Protein AF-A0AAW5JWN5-F1 (afdb_monomer)

pLDDT: mean 82.65, std 19.58, range [37.25, 98.19]

Foldseek 3Di:
DQVCAPPAQEAEAEQAFLDLVRSCVPVVDPVRSVVVVVSLVCLLVVLVGHNAYAYEHACVPPDPVRLVSSQVSSVVSNHDNNRYDHDPQPPDDPVPDDDDD

Radius of gyration: 13.9 Å; Cα contacts (8 Å, |Δi|>4): 138; chains: 1; bounding box: 36×24×38 Å

Secondary structure (DSSP, 8-state):
-GGGTTT-SEEEEE---SSHHHHHHHH--TTTHHHHHHHHHHHHHHHTT-SEEEEEE--TT--HHHHHHHHHHHHHTT--TT-EEESGGG-S-GGGPPPP-

Solvent-accessible surface area (backbone atoms only — not comparable to full-atom values): 5764 Å² total; per-residue (Å²): 92,74,84,40,44,93,74,40,67,68,46,81,42,88,45,58,35,70,45,56,66,46,25,33,75,71,65,64,48,95,60,40,60,60,45,46,54,49,50,52,52,49,47,36,48,33,38,76,36,25,85,37,31,31,30,30,29,68,52,80,94,55,52,73,66,56,54,48,47,33,35,54,51,27,46,76,36,52,22,44,99,70,9,57,40,63,44,90,86,68,74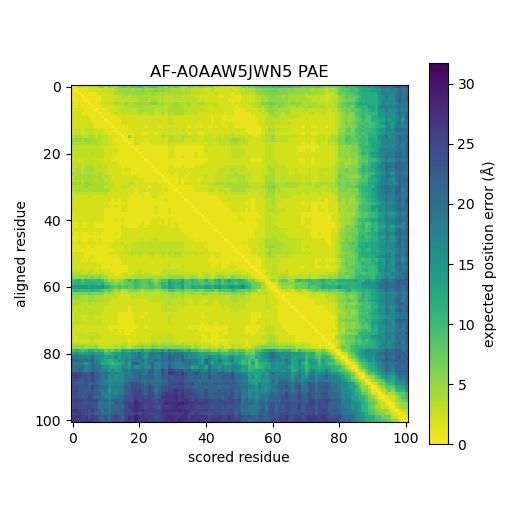,56,61,76,95,67,59,70,87,78,133

Nearest PDB structures (foldseek):
  7mjz-assembly1_A  TM=5.685E-01  e=2.694E+00  Bacteroides uniformis
  4jc0-assembly2_B  TM=5.122E-01  e=2.080E+00  Thermotoga maritima
  5ucv-assembly1_B  TM=4.594E-01  e=3.067E+00  Neisseria gonorrhoeae NCCP11945
  3la6-assembly1_H  TM=5.876E-01  e=6.669E+00  Escherichia coli K-12

Mean predicted aligned error: 7.65 Å

Structure (mmCIF, N/CA/C/O backbone):
data_AF-A0AAW5JWN5-F1
#
_entry.id   AF-A0AAW5JWN5-F1
#
loop_
_atom_site.group_PDB
_atom_site.id
_atom_site.type_symbol
_atom_site.label_atom_id
_atom_site.label_alt_id
_atom_site.label_comp_id
_atom_site.label_asym_id
_atom_site.label_entity_id
_atom_site.label_seq_id
_atom_site.pdbx_PDB_ins_code
_atom_site.Cartn_x
_atom_site.Cartn_y
_atom_site.Cartn_z
_atom_site.occupancy
_atom_site.B_iso_or_equiv
_atom_site.auth_seq_id
_atom_site.auth_comp_id
_atom_site.auth_asym_id
_atom_site.auth_atom_id
_atom_site.pdbx_PDB_model_num
ATOM 1 N N . THR A 1 1 ? -13.513 -5.091 1.160 1.00 93.69 1 THR A N 1
ATOM 2 C CA . THR A 1 1 ? -12.926 -4.927 2.507 1.00 93.69 1 THR A CA 1
ATOM 3 C C . THR A 1 1 ? -13.901 -4.551 3.636 1.00 93.69 1 THR A C 1
ATOM 5 O O . THR A 1 1 ? -13.393 -4.461 4.749 1.00 93.69 1 THR A O 1
ATOM 8 N N . PRO A 1 2 ? -15.242 -4.397 3.473 1.00 94.62 2 PRO A N 1
ATOM 9 C CA . PRO A 1 2 ? -16.130 -4.116 4.617 1.00 94.62 2 PRO A CA 1
ATOM 10 C C . PRO A 1 2 ? -16.017 -5.111 5.778 1.00 94.62 2 PRO A C 1
ATOM 12 O O . PRO A 1 2 ? -16.081 -4.708 6.937 1.00 94.62 2 PRO A O 1
ATOM 15 N N . ASP A 1 3 ? -15.780 -6.388 5.468 1.00 96.62 3 ASP A N 1
ATOM 16 C CA . ASP A 1 3 ? -15.701 -7.467 6.460 1.00 96.62 3 ASP A CA 1
ATOM 17 C C . ASP A 1 3 ? -14.558 -7.303 7.474 1.00 96.62 3 ASP A C 1
ATOM 19 O O . ASP A 1 3 ? -14.581 -7.951 8.517 1.00 96.62 3 ASP A O 1
ATOM 23 N N . LEU A 1 4 ? -13.573 -6.433 7.202 1.00 96.06 4 LEU A N 1
ATOM 24 C CA . LEU A 1 4 ? -12.459 -6.145 8.116 1.00 96.06 4 LEU A CA 1
ATOM 25 C C . LEU A 1 4 ? -12.875 -5.265 9.306 1.00 96.06 4 LEU A C 1
ATOM 27 O O . LEU A 1 4 ? -12.204 -5.267 10.341 1.00 96.06 4 LEU A O 1
ATOM 31 N N . LYS A 1 5 ? -13.972 -4.509 9.171 1.00 95.88 5 LYS A N 1
ATOM 32 C CA . LYS A 1 5 ? -14.420 -3.536 10.171 1.00 95.88 5 LYS A CA 1
ATOM 33 C C . LYS A 1 5 ? -14.713 -4.221 11.507 1.00 95.88 5 LYS A C 1
ATOM 35 O O . LYS A 1 5 ? -15.536 -5.130 11.576 1.00 95.88 5 LYS A O 1
ATOM 40 N N . GLY A 1 6 ? -14.060 -3.754 12.571 1.00 95.62 6 GLY A N 1
ATOM 41 C CA . GLY A 1 6 ? -14.232 -4.292 13.926 1.00 95.62 6 GLY A CA 1
ATOM 42 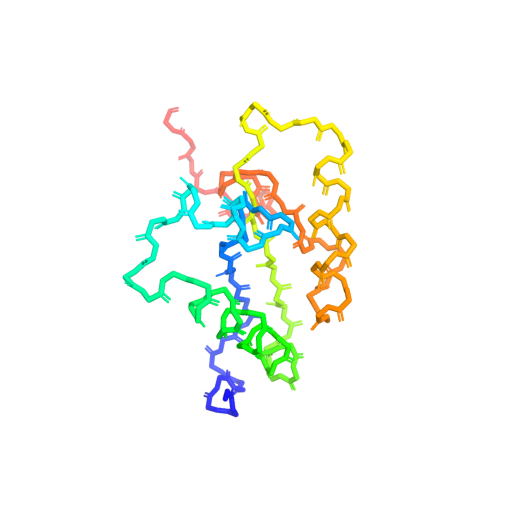C C . GLY A 1 6 ? -13.636 -5.688 14.140 1.00 95.62 6 GLY A C 1
ATOM 43 O O . GLY A 1 6 ? -13.910 -6.302 15.165 1.00 95.62 6 GLY A O 1
ATOM 44 N N . ARG A 1 7 ? -12.853 -6.199 13.177 1.00 97.25 7 ARG A N 1
ATOM 45 C CA . ARG A 1 7 ? -12.126 -7.475 13.291 1.00 97.25 7 ARG A CA 1
ATOM 46 C C . ARG A 1 7 ? -10.616 -7.297 13.290 1.00 97.25 7 ARG A C 1
ATOM 48 O O . ARG A 1 7 ? -9.919 -8.098 13.899 1.00 97.25 7 ARG A O 1
ATOM 55 N N . ILE A 1 8 ? -10.133 -6.292 12.563 1.00 94.44 8 ILE A N 1
ATOM 56 C CA . ILE A 1 8 ? -8.714 -5.978 12.427 1.00 94.44 8 ILE A CA 1
ATOM 57 C C . ILE A 1 8 ? -8.482 -4.561 12.946 1.00 94.44 8 ILE A C 1
ATOM 59 O O . ILE A 1 8 ? -9.062 -3.610 12.422 1.00 94.44 8 ILE A O 1
ATOM 63 N N . ASP A 1 9 ? -7.612 -4.431 13.943 1.00 92.44 9 ASP A N 1
ATOM 64 C CA . ASP A 1 9 ? -7.217 -3.136 14.507 1.00 92.44 9 ASP A CA 1
ATOM 65 C C . ASP A 1 9 ? -6.077 -2.492 13.706 1.00 92.44 9 ASP A C 1
ATOM 67 O O . ASP A 1 9 ? -6.062 -1.279 13.476 1.00 92.44 9 ASP A O 1
ATOM 71 N N . VAL A 1 10 ? -5.137 -3.325 13.244 1.00 92.75 10 VAL A N 1
ATOM 72 C CA . VAL A 1 10 ? -3.954 -2.912 12.483 1.00 92.75 10 VAL A CA 1
ATOM 73 C C . VAL A 1 10 ? -3.709 -3.876 11.324 1.00 92.75 10 VAL A C 1
ATOM 75 O O . VAL A 1 10 ? -3.675 -5.090 11.515 1.00 92.75 10 VAL A O 1
ATOM 78 N N . LEU A 1 11 ? -3.510 -3.336 10.122 1.00 93.06 11 LEU A N 1
ATOM 79 C CA . LEU A 1 11 ? -3.221 -4.096 8.908 1.00 93.06 11 LEU A CA 1
ATOM 80 C C . LEU A 1 11 ? -1.882 -3.663 8.310 1.00 93.06 11 LEU A C 1
ATOM 82 O O . LEU A 1 11 ? -1.707 -2.500 7.948 1.00 93.06 11 LEU A O 1
ATOM 86 N N . PHE A 1 12 ? -0.970 -4.621 8.152 1.00 92.44 12 PHE A N 1
ATOM 87 C CA . PHE A 1 12 ? 0.317 -4.423 7.490 1.00 92.44 12 PHE A CA 1
ATOM 88 C C . PHE A 1 12 ? 0.276 -4.955 6.056 1.00 92.44 12 PHE A C 1
ATOM 90 O O . PHE A 1 12 ? -0.092 -6.108 5.834 1.00 92.44 12 PHE A O 1
ATOM 97 N N . ILE A 1 13 ? 0.678 -4.132 5.087 1.00 93.88 13 ILE A N 1
ATOM 98 C CA . ILE A 1 13 ? 0.698 -4.478 3.659 1.00 93.88 13 ILE A CA 1
ATOM 99 C C . ILE A 1 13 ? 2.115 -4.284 3.122 1.00 93.88 13 ILE A C 1
ATOM 101 O O . ILE A 1 13 ? 2.721 -3.235 3.312 1.00 93.88 13 ILE A O 1
ATOM 105 N N . SER A 1 14 ? 2.668 -5.287 2.445 1.00 92.25 14 SER A N 1
ATOM 106 C CA . SER A 1 14 ? 4.023 -5.189 1.897 1.00 92.25 14 SER A CA 1
ATOM 107 C C . SER A 1 14 ? 4.012 -4.434 0.564 1.00 92.25 14 SER A C 1
ATOM 109 O O . SER A 1 14 ? 3.472 -4.933 -0.421 1.00 92.25 14 SER A O 1
ATOM 111 N N . LEU A 1 15 ? 4.590 -3.229 0.550 1.00 92.19 15 LEU A N 1
ATOM 112 C CA . LEU A 1 15 ? 4.697 -2.365 -0.628 1.00 92.19 15 LEU A CA 1
ATOM 113 C C . LEU A 1 15 ? 5.979 -2.638 -1.413 1.00 92.19 15 LEU A C 1
ATOM 115 O O . LEU A 1 15 ? 5.927 -2.818 -2.614 1.00 92.19 15 LEU A O 1
ATOM 119 N N . ASN A 1 16 ? 7.133 -2.676 -0.746 1.00 89.69 16 ASN A N 1
ATOM 120 C CA . ASN A 1 16 ? 8.469 -2.971 -1.300 1.00 89.69 16 ASN A CA 1
ATOM 121 C C . ASN A 1 16 ? 8.983 -2.186 -2.526 1.00 89.69 16 ASN A C 1
ATOM 123 O O . ASN A 1 16 ? 10.178 -2.293 -2.802 1.00 89.69 16 ASN A O 1
ATOM 127 N N . GLY A 1 17 ? 8.163 -1.382 -3.192 1.00 90.25 17 GLY A N 1
ATOM 128 C CA . GLY A 1 17 ? 8.500 -0.575 -4.356 1.00 90.25 17 GLY A CA 1
ATOM 129 C C . GLY A 1 17 ? 7.450 0.511 -4.573 1.00 90.25 17 GLY A C 1
ATOM 130 O O . GLY A 1 17 ? 6.284 0.342 -4.222 1.00 90.25 17 GLY A O 1
ATOM 131 N N . SER A 1 18 ? 7.875 1.640 -5.122 1.00 93.25 18 SER A N 1
ATOM 132 C CA . SER A 1 18 ? 7.007 2.780 -5.438 1.00 93.25 18 SER A CA 1
ATOM 133 C C . SER A 1 18 ? 6.394 2.687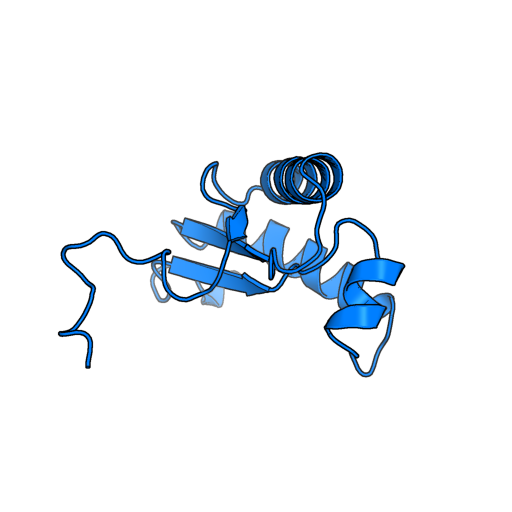 -6.838 1.00 93.25 18 SER A C 1
ATOM 135 O O . SER A 1 18 ? 5.480 3.443 -7.170 1.00 93.25 18 SER A O 1
ATOM 137 N N . THR A 1 19 ? 6.865 1.732 -7.641 1.00 95.75 19 THR A N 1
ATOM 138 C CA . THR A 1 19 ? 6.390 1.441 -8.994 1.00 95.75 19 THR A CA 1
ATOM 139 C C . THR A 1 19 ? 5.973 -0.024 -9.127 1.00 95.75 19 THR A C 1
ATOM 141 O O . THR A 1 19 ? 6.378 -0.880 -8.335 1.00 95.75 19 THR A O 1
ATOM 144 N N . ALA A 1 20 ? 5.183 -0.331 -10.161 1.00 96.50 20 ALA A N 1
ATOM 145 C CA . ALA A 1 20 ? 4.790 -1.705 -10.472 1.00 96.50 20 ALA A CA 1
ATOM 146 C C . ALA A 1 20 ? 6.008 -2.608 -10.730 1.00 96.50 20 ALA A C 1
ATOM 148 O O . ALA A 1 20 ? 6.031 -3.751 -10.278 1.00 96.50 20 ALA A O 1
ATOM 149 N N . GLU A 1 21 ? 7.022 -2.083 -11.422 1.00 95.69 21 GLU A N 1
ATOM 150 C CA . GLU A 1 21 ? 8.259 -2.798 -11.735 1.00 95.69 21 GLU A CA 1
ATOM 151 C C . GLU A 1 21 ? 9.032 -3.156 -10.462 1.00 95.69 21 GLU A C 1
ATOM 153 O O . GLU A 1 21 ? 9.316 -4.330 -10.232 1.00 95.69 21 GLU A O 1
ATOM 158 N N . GLU A 1 22 ? 9.284 -2.179 -9.585 1.00 92.69 22 GLU A N 1
ATOM 159 C CA . GLU A 1 22 ? 9.968 -2.402 -8.304 1.00 92.69 22 GLU A CA 1
ATOM 160 C C . GLU A 1 22 ? 9.196 -3.383 -7.412 1.00 92.69 22 GLU A C 1
ATOM 162 O O . GLU A 1 22 ? 9.780 -4.296 -6.823 1.00 92.69 22 GLU A O 1
ATOM 167 N N . TYR A 1 23 ? 7.870 -3.226 -7.328 1.00 94.25 23 TYR A N 1
ATOM 168 C CA . TYR A 1 23 ? 7.012 -4.144 -6.584 1.00 94.25 23 TYR A CA 1
ATOM 169 C C . TYR A 1 23 ? 7.140 -5.574 -7.110 1.00 94.25 23 TYR A C 1
ATOM 171 O O . TYR A 1 23 ? 7.342 -6.502 -6.322 1.00 94.25 23 TYR A O 1
ATOM 179 N N . CYS A 1 24 ? 7.043 -5.763 -8.428 1.00 95.19 24 CYS A N 1
ATOM 180 C CA . CYS A 1 24 ? 7.100 -7.086 -9.043 1.00 95.19 24 CYS A CA 1
ATOM 181 C C . CYS A 1 24 ? 8.488 -7.719 -8.911 1.00 95.19 24 CYS A C 1
ATOM 183 O O . CYS A 1 24 ? 8.576 -8.911 -8.621 1.00 95.19 24 CYS A O 1
ATOM 185 N N . ALA A 1 25 ? 9.552 -6.924 -9.053 1.00 92.62 25 ALA A N 1
ATOM 186 C CA . ALA A 1 25 ? 10.934 -7.373 -8.908 1.00 92.62 25 ALA A CA 1
ATOM 187 C C . ALA A 1 25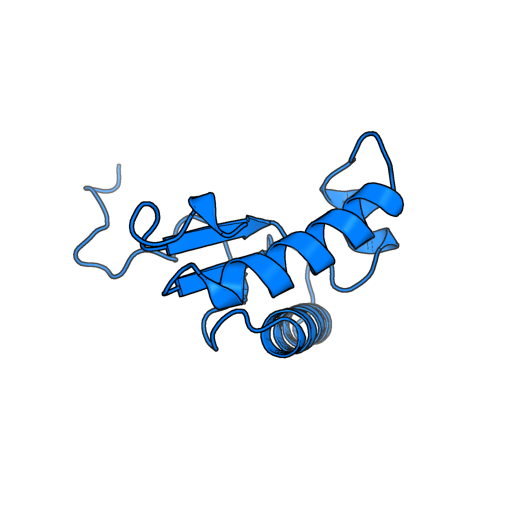 ? 11.250 -7.880 -7.493 1.00 92.62 25 ALA A C 1
ATOM 189 O O . ALA A 1 25 ? 12.085 -8.764 -7.329 1.00 92.62 25 ALA A O 1
ATOM 190 N N . VAL A 1 26 ? 10.586 -7.346 -6.461 1.00 90.19 26 VAL A N 1
ATOM 191 C CA . VAL A 1 26 ? 10.798 -7.786 -5.074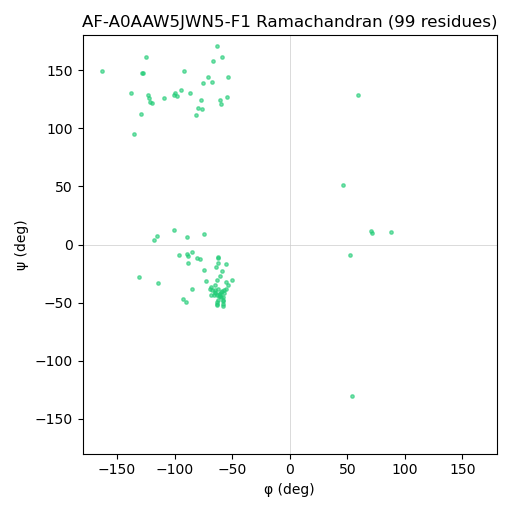 1.00 90.19 26 VAL A CA 1
ATOM 192 C C . VAL A 1 26 ? 9.815 -8.881 -4.663 1.00 90.19 26 VAL A C 1
ATOM 194 O O . VAL A 1 26 ? 10.207 -9.880 -4.059 1.00 90.19 26 VAL A O 1
ATOM 197 N N . THR A 1 27 ? 8.526 -8.710 -4.959 1.00 90.94 27 THR A N 1
ATOM 198 C CA . THR A 1 27 ? 7.463 -9.587 -4.436 1.00 90.94 27 THR A CA 1
ATOM 199 C C . THR A 1 27 ? 7.190 -10.811 -5.303 1.00 90.94 27 THR A C 1
ATOM 201 O O . THR A 1 27 ? 6.579 -11.757 -4.811 1.00 90.94 27 THR A O 1
ATOM 204 N N . HIS A 1 28 ? 7.667 -10.819 -6.552 1.00 94.94 28 HIS A N 1
ATOM 205 C CA . HIS A 1 28 ? 7.483 -11.908 -7.515 1.00 94.94 28 HIS A CA 1
ATOM 206 C C . HIS A 1 28 ? 6.026 -12.416 -7.578 1.00 94.94 28 HIS A C 1
ATOM 208 O O . HIS A 1 28 ? 5.774 -13.618 -7.426 1.00 94.94 28 HIS A O 1
ATOM 214 N N . PRO A 1 29 ? 5.035 -11.520 -7.748 1.00 95.94 29 PRO A N 1
ATOM 215 C CA . PRO A 1 29 ? 3.638 -11.903 -7.691 1.00 95.94 29 PRO A CA 1
ATOM 216 C C . PRO A 1 29 ? 3.274 -12.723 -8.931 1.00 95.94 29 PRO A C 1
ATOM 218 O O . PRO A 1 29 ? 3.720 -12.428 -10.040 1.00 95.94 29 PRO A O 1
ATOM 221 N N . ARG A 1 30 ? 2.402 -13.723 -8.762 1.00 96.31 30 ARG A N 1
ATOM 222 C CA . ARG A 1 30 ? 1.948 -14.588 -9.866 1.00 96.31 30 ARG A CA 1
ATOM 223 C C . ARG A 1 30 ? 1.347 -13.794 -11.029 1.00 96.31 30 ARG A C 1
ATOM 225 O O . ARG A 1 3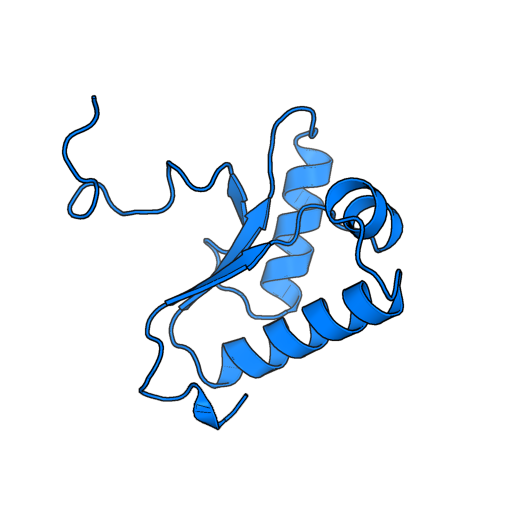0 ? 1.576 -14.144 -12.180 1.00 96.31 30 ARG A O 1
ATOM 232 N N . ASP A 1 31 ? 0.607 -12.735 -10.708 1.00 97.00 31 ASP A N 1
ATOM 233 C CA . ASP A 1 31 ? -0.184 -11.973 -11.679 1.00 97.00 31 ASP A CA 1
ATOM 234 C C . ASP A 1 31 ? 0.502 -10.661 -12.114 1.00 97.00 31 ASP A C 1
ATOM 236 O O . ASP A 1 31 ? -0.129 -9.802 -12.731 1.00 97.00 31 ASP A O 1
ATOM 240 N N . GLY A 1 32 ? 1.790 -10.481 -11.788 1.00 96.00 32 GLY A N 1
ATOM 241 C CA . GLY A 1 32 ? 2.578 -9.318 -12.209 1.00 96.00 32 GLY A CA 1
ATOM 242 C C . GLY A 1 32 ? 1.934 -7.978 -11.833 1.00 96.00 32 GLY A C 1
ATOM 243 O O . GLY A 1 32 ? 1.503 -7.767 -10.698 1.00 96.00 32 GLY A O 1
ATOM 244 N N . GLU A 1 33 ? 1.829 -7.071 -12.807 1.00 96.25 33 GLU A N 1
ATOM 245 C CA . GLU A 1 33 ? 1.253 -5.733 -12.622 1.00 96.25 33 GLU A CA 1
ATOM 246 C C . GLU A 1 33 ? -0.219 -5.757 -12.167 1.00 96.25 33 GLU A C 1
ATOM 248 O O . GLU A 1 33 ? -0.663 -4.856 -11.452 1.00 96.25 33 GLU A O 1
ATOM 253 N N . ALA A 1 34 ? -0.984 -6.806 -12.487 1.00 97.88 34 ALA A N 1
ATOM 254 C CA . ALA A 1 34 ? -2.353 -6.922 -11.987 1.00 97.88 34 ALA A CA 1
ATOM 255 C C . ALA A 1 34 ? -2.378 -7.073 -10.455 1.00 97.88 34 ALA A C 1
ATOM 257 O O . ALA A 1 34 ? -3.249 -6.506 -9.791 1.00 97.88 34 ALA A O 1
ATOM 258 N N . ALA A 1 35 ? -1.388 -7.764 -9.878 1.00 97.56 35 ALA A N 1
ATOM 259 C CA . ALA A 1 35 ? -1.236 -7.869 -8.429 1.00 97.56 35 ALA A CA 1
ATOM 260 C C . ALA A 1 35 ? -0.844 -6.527 -7.794 1.00 97.56 35 ALA A C 1
ATOM 262 O O . ALA A 1 35 ? -1.345 -6.195 -6.720 1.00 97.56 35 ALA A O 1
ATOM 263 N N . TRP A 1 36 ? -0.015 -5.728 -8.475 1.00 97.56 36 TRP A N 1
ATOM 264 C CA . TRP A 1 36 ? 0.294 -4.358 -8.057 1.00 97.56 36 TRP A CA 1
ATOM 265 C C . TRP A 1 36 ? -0.980 -3.513 -7.949 1.00 97.56 36 TRP A C 1
ATOM 267 O O . TRP A 1 36 ? -1.270 -2.966 -6.885 1.00 97.56 36 TRP A O 1
ATOM 277 N N . GLN A 1 37 ? -1.794 -3.478 -9.008 1.00 98.19 37 GLN A N 1
ATOM 278 C CA . GLN A 1 37 ? -3.050 -2.721 -9.012 1.00 98.19 37 GLN A CA 1
ATOM 279 C C . GLN A 1 37 ? -4.019 -3.216 -7.930 1.00 98.19 37 GLN A C 1
ATOM 281 O O . GLN A 1 37 ? -4.605 -2.414 -7.198 1.00 98.19 37 GLN A O 1
ATOM 286 N N . ALA A 1 38 ? -4.142 -4.537 -7.772 1.00 98.00 38 ALA A N 1
ATOM 287 C CA . ALA A 1 38 ? -4.978 -5.137 -6.738 1.00 98.00 38 ALA A CA 1
ATOM 288 C C . ALA A 1 38 ? -4.513 -4.766 -5.318 1.00 98.00 38 ALA A C 1
ATOM 290 O O . ALA A 1 38 ? -5.349 -4.510 -4.450 1.00 98.00 38 ALA A O 1
ATOM 291 N N . MET A 1 39 ? -3.200 -4.700 -5.078 1.00 97.62 39 MET A N 1
ATOM 292 C CA . MET A 1 39 ? -2.612 -4.304 -3.796 1.00 97.62 39 MET A CA 1
ATOM 293 C C . MET A 1 39 ? -2.904 -2.830 -3.467 1.00 97.62 39 MET A C 1
ATOM 295 O O . MET A 1 39 ? -3.320 -2.528 -2.342 1.00 97.62 39 MET A O 1
ATOM 299 N N . LEU A 1 40 ? -2.781 -1.919 -4.439 1.00 97.75 40 LEU A N 1
ATOM 300 C CA . LEU A 1 40 ? -3.128 -0.503 -4.253 1.00 97.75 40 LEU A CA 1
ATOM 301 C C . LEU A 1 40 ? -4.620 -0.321 -3.931 1.00 97.75 40 LEU A C 1
ATOM 303 O O . LEU A 1 40 ? -4.985 0.365 -2.973 1.00 97.75 40 LEU A O 1
ATOM 307 N N . ASP A 1 41 ? -5.491 -0.971 -4.704 1.00 98.06 41 ASP A N 1
ATOM 308 C CA . ASP A 1 41 ? -6.945 -0.920 -4.528 1.00 98.06 41 ASP A CA 1
ATOM 309 C C . ASP A 1 41 ? -7.381 -1.554 -3.194 1.00 98.06 41 ASP A C 1
ATOM 311 O O . ASP A 1 41 ? -8.205 -1.014 -2.452 1.00 98.06 41 ASP A O 1
ATOM 315 N N . PHE A 1 42 ? -6.781 -2.685 -2.815 1.00 97.62 42 PHE A N 1
ATOM 316 C CA . PHE A 1 42 ? -6.983 -3.277 -1.496 1.00 97.62 42 PHE A CA 1
ATOM 317 C C . PHE A 1 42 ? -6.596 -2.316 -0.369 1.00 97.62 42 PHE A C 1
ATOM 319 O O . PHE A 1 42 ? -7.407 -2.116 0.534 1.00 97.62 42 PHE A O 1
ATOM 326 N N . THR A 1 43 ? -5.428 -1.675 -0.455 1.00 96.69 43 THR A N 1
ATOM 327 C CA . THR A 1 43 ? -4.960 -0.698 0.540 1.00 96.69 43 THR A CA 1
ATOM 328 C C . THR A 1 43 ? -5.953 0.451 0.697 1.00 96.69 43 THR A C 1
ATOM 330 O O . THR A 1 43 ? -6.420 0.707 1.809 1.00 96.69 43 THR A O 1
ATOM 333 N N . ARG A 1 44 ? -6.362 1.079 -0.416 1.00 96.69 44 ARG A N 1
ATOM 334 C CA . ARG A 1 44 ? -7.319 2.197 -0.406 1.00 96.69 44 ARG A CA 1
ATOM 335 C C . ARG A 1 44 ? -8.648 1.810 0.231 1.00 96.69 44 ARG A C 1
ATOM 337 O O . ARG A 1 44 ? -9.190 2.546 1.051 1.00 96.69 44 ARG A O 1
ATOM 344 N N . ARG A 1 45 ? -9.186 0.639 -0.115 1.00 97.50 45 ARG A N 1
ATOM 345 C CA . ARG A 1 45 ? -10.450 0.177 0.468 1.00 97.50 45 ARG A CA 1
ATOM 346 C C . ARG A 1 45 ? -10.292 -0.270 1.917 1.00 97.50 45 ARG A C 1
ATOM 348 O O . ARG A 1 45 ? -11.258 -0.183 2.666 1.00 97.50 45 ARG A O 1
ATOM 355 N N . ALA A 1 46 ? -9.144 -0.808 2.321 1.00 96.62 46 ALA A N 1
ATOM 356 C CA . ALA A 1 46 ? -8.904 -1.234 3.698 1.00 96.62 46 ALA A CA 1
ATOM 357 C C . ALA A 1 46 ? -8.814 -0.032 4.646 1.00 96.62 46 ALA A C 1
ATOM 359 O O . ALA A 1 46 ? -9.389 -0.088 5.730 1.00 96.62 46 ALA A O 1
ATOM 360 N N . ALA A 1 47 ? -8.202 1.072 4.204 1.00 94.44 47 ALA A N 1
ATOM 361 C CA . ALA A 1 47 ? -8.112 2.321 4.963 1.00 94.44 47 ALA A CA 1
ATOM 362 C C . ALA A 1 47 ? -9.486 2.916 5.340 1.00 94.44 47 ALA A C 1
ATOM 364 O O . ALA A 1 47 ? -9.598 3.643 6.320 1.00 94.44 47 ALA A O 1
ATOM 365 N N . GLY A 1 48 ? -10.555 2.573 4.611 1.00 94.94 48 GLY A N 1
ATOM 366 C CA . GLY A 1 48 ? -11.925 2.971 4.959 1.00 94.94 48 GLY A CA 1
ATOM 367 C C . GLY A 1 48 ? -12.576 2.162 6.092 1.00 94.94 48 GLY A C 1
ATOM 368 O O . GLY A 1 48 ? -13.637 2.553 6.579 1.00 94.94 48 GLY A O 1
ATOM 369 N N . TYR A 1 49 ? -11.989 1.031 6.503 1.00 95.75 49 TYR A N 1
ATOM 370 C CA . TYR A 1 49 ? -12.596 0.103 7.472 1.00 95.75 49 TYR A CA 1
ATOM 371 C C . TYR A 1 49 ? -11.674 -0.310 8.622 1.00 95.75 49 TYR A C 1
ATOM 373 O O . TYR A 1 49 ? -12.179 -0.647 9.693 1.00 95.75 49 TYR A O 1
ATOM 381 N N . VAL A 1 50 ? -10.356 -0.313 8.407 1.00 94.75 50 VAL A N 1
ATOM 382 C CA . VAL A 1 50 ? -9.347 -0.674 9.409 1.00 94.75 50 VAL A CA 1
ATOM 383 C C . VAL A 1 50 ? -8.793 0.609 10.036 1.00 94.75 50 VAL A C 1
ATOM 385 O O . VAL A 1 50 ? -8.343 1.474 9.285 1.00 94.75 50 VAL A O 1
ATOM 388 N N . PRO A 1 51 ? -8.781 0.747 11.378 1.00 91.50 51 PRO A N 1
ATOM 389 C CA . PRO A 1 51 ? -8.311 1.964 12.045 1.00 91.50 51 PRO A CA 1
ATOM 390 C C . PRO A 1 51 ? -6.876 2.354 11.680 1.00 91.50 51 PRO A C 1
ATOM 392 O O . PRO A 1 51 ? -6.584 3.534 11.509 1.00 91.50 51 PRO A O 1
ATOM 395 N N . THR A 1 52 ? -5.983 1.366 11.557 1.00 92.12 52 THR A N 1
ATOM 396 C CA . THR A 1 52 ? -4.577 1.593 11.208 1.00 92.12 52 THR A CA 1
ATOM 397 C C . THR A 1 52 ? -4.156 0.703 10.044 1.00 92.12 52 THR A C 1
ATOM 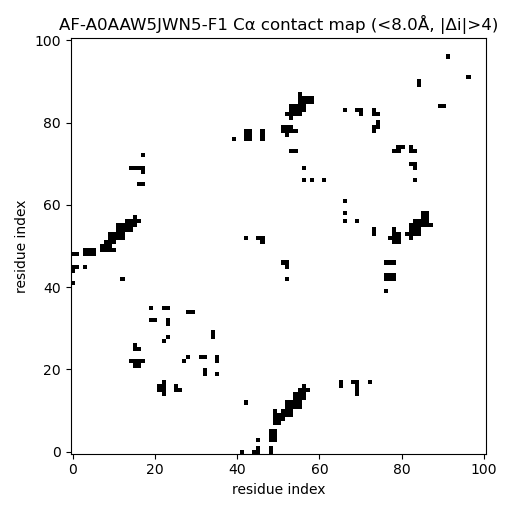399 O O . THR A 1 52 ? -4.041 -0.512 10.190 1.00 92.12 52 THR A O 1
ATOM 402 N N . VAL A 1 53 ? -3.873 1.305 8.889 1.00 93.81 53 VAL A N 1
ATOM 403 C CA . VAL A 1 53 ? -3.234 0.621 7.756 1.00 93.81 53 VAL A CA 1
ATOM 404 C C . VAL A 1 53 ? -1.812 1.144 7.607 1.00 93.81 53 VAL A C 1
ATOM 406 O O . VAL A 1 53 ? -1.597 2.353 7.511 1.00 93.81 53 VAL A O 1
ATOM 409 N N . VAL A 1 54 ? -0.850 0.224 7.591 1.00 91.06 54 VAL A N 1
ATOM 410 C CA . VAL A 1 54 ? 0.577 0.511 7.439 1.00 91.06 54 VAL A CA 1
ATOM 411 C C . VAL A 1 54 ? 1.098 -0.245 6.232 1.00 91.06 54 VAL A C 1
ATOM 413 O O . VAL A 1 54 ? 0.964 -1.467 6.159 1.00 91.06 54 VAL A O 1
ATOM 416 N N . MET A 1 55 ? 1.732 0.458 5.299 1.00 92.06 55 MET A N 1
ATOM 417 C CA . MET A 1 55 ? 2.510 -0.204 4.263 1.00 92.06 55 MET A CA 1
ATOM 418 C C . MET A 1 55 ? 3.966 -0.349 4.713 1.00 92.06 55 MET A C 1
ATOM 420 O O . MET A 1 55 ? 4.487 0.430 5.512 1.00 92.06 55 MET A O 1
ATOM 424 N N . THR A 1 56 ? 4.640 -1.399 4.265 1.00 88.50 56 THR A N 1
ATOM 425 C CA . THR A 1 56 ? 6.015 -1.688 4.682 1.00 88.50 56 THR A CA 1
ATOM 426 C C . THR A 1 56 ? 6.913 -1.901 3.482 1.00 88.50 56 THR A C 1
ATOM 428 O O . THR A 1 56 ? 6.496 -2.404 2.437 1.00 88.50 56 THR A O 1
ATOM 431 N N . ILE A 1 57 ? 8.170 -1.502 3.640 1.00 86.81 57 ILE A N 1
ATOM 432 C CA . ILE A 1 57 ? 9.221 -1.741 2.657 1.00 86.81 57 ILE A CA 1
ATOM 433 C C . ILE A 1 57 ? 10.407 -2.404 3.347 1.00 86.81 57 ILE A C 1
ATOM 435 O O . ILE A 1 57 ? 10.743 -2.104 4.499 1.00 86.81 57 ILE A O 1
ATOM 439 N N . VAL A 1 58 ? 11.105 -3.262 2.616 1.00 81.69 58 VAL A N 1
ATOM 440 C CA . VAL A 1 58 ? 12.493 -3.587 2.946 1.00 81.69 58 VAL A CA 1
ATOM 441 C C . VAL A 1 58 ? 13.356 -2.405 2.499 1.00 81.69 58 VAL A C 1
ATOM 443 O O . VAL A 1 58 ? 13.366 -2.077 1.310 1.00 81.69 58 VAL A O 1
ATOM 446 N N . ASN A 1 59 ? 14.026 -1.730 3.445 1.00 73.44 59 ASN A N 1
ATOM 447 C CA . ASN A 1 59 ? 14.876 -0.562 3.153 1.00 73.44 59 ASN A CA 1
ATOM 448 C C . ASN A 1 59 ? 16.304 -0.934 2.731 1.00 73.44 59 ASN A C 1
ATOM 450 O O . ASN A 1 59 ? 17.077 -0.044 2.385 1.00 73.44 59 ASN A O 1
ATOM 454 N N . LYS A 1 60 ? 16.658 -2.223 2.808 1.00 67.50 60 LYS A N 1
ATOM 455 C CA . LYS A 1 60 ? 17.975 -2.705 2.416 1.00 67.50 60 LYS A CA 1
ATOM 456 C C . LYS A 1 60 ? 18.162 -2.342 0.944 1.00 67.50 60 LYS A C 1
ATOM 458 O O . LYS A 1 60 ? 17.325 -2.701 0.121 1.00 67.50 60 LYS A O 1
ATOM 463 N N . ASP A 1 61 ? 19.196 -1.558 0.672 1.00 75.50 61 ASP A N 1
ATOM 464 C CA . ASP A 1 61 ? 19.578 -1.090 -0.662 1.00 75.50 61 ASP A CA 1
ATOM 465 C C . ASP A 1 61 ? 18.641 -0.043 -1.310 1.00 75.50 61 ASP A C 1
ATOM 467 O O . ASP A 1 61 ? 18.822 0.274 -2.481 1.00 75.50 61 ASP A O 1
ATOM 471 N N . LYS A 1 62 ? 17.693 0.560 -0.565 1.00 76.81 62 LYS A N 1
ATOM 472 C CA . LYS A 1 62 ? 16.877 1.692 -1.056 1.00 76.81 62 LYS A CA 1
ATOM 473 C C . LYS A 1 62 ? 17.466 3.045 -0.668 1.00 76.81 62 LYS A C 1
ATOM 475 O O . LYS A 1 62 ? 17.776 3.301 0.497 1.00 76.81 62 LYS A O 1
ATOM 480 N N . SER A 1 63 ? 17.531 3.951 -1.632 1.00 87.12 63 SER A N 1
ATOM 481 C CA . SER A 1 63 ? 17.866 5.354 -1.424 1.00 87.12 63 SER A CA 1
ATOM 482 C C . SER A 1 63 ? 16.780 6.092 -0.621 1.00 87.12 63 SER A C 1
ATOM 484 O O . SER A 1 63 ? 15.606 5.704 -0.623 1.00 87.12 63 SER A O 1
ATOM 486 N N . PRO A 1 64 ? 17.124 7.220 0.030 1.00 87.25 64 PRO A N 1
ATOM 487 C CA . PRO A 1 64 ? 16.136 8.075 0.688 1.00 87.25 64 PRO A CA 1
ATOM 488 C C . PRO A 1 64 ? 15.008 8.546 -0.242 1.00 87.25 64 PRO A C 1
ATOM 490 O O . PRO A 1 64 ? 13.874 8.698 0.208 1.00 87.25 64 PRO A O 1
ATOM 493 N N . ALA A 1 65 ? 15.302 8.747 -1.531 1.00 89.25 65 ALA A N 1
ATOM 494 C CA . ALA A 1 65 ? 14.317 9.160 -2.527 1.00 89.25 65 ALA A CA 1
ATOM 495 C C . ALA A 1 65 ? 13.285 8.055 -2.803 1.00 89.25 65 ALA A C 1
ATOM 497 O O . ALA A 1 65 ? 12.088 8.330 -2.816 1.00 89.25 65 ALA A O 1
ATOM 498 N N . GLU A 1 66 ? 13.724 6.802 -2.938 1.00 86.69 66 GLU A N 1
ATOM 499 C CA . GLU A 1 66 ? 12.826 5.650 -3.116 1.00 86.69 66 GLU A CA 1
ATOM 500 C C . GLU A 1 66 ? 11.947 5.424 -1.880 1.00 86.69 66 GLU A C 1
ATOM 502 O O . GLU A 1 66 ? 10.748 5.157 -1.992 1.00 86.69 66 GLU A O 1
ATOM 507 N N . ILE A 1 67 ? 12.514 5.595 -0.680 1.00 87.81 67 ILE A N 1
ATOM 508 C CA . ILE A 1 67 ? 11.753 5.528 0.576 1.00 87.81 67 ILE A CA 1
ATOM 509 C C . ILE A 1 67 ? 10.695 6.642 0.625 1.00 87.81 67 ILE A C 1
ATOM 511 O O . ILE A 1 67 ? 9.552 6.386 1.013 1.00 87.81 67 ILE A O 1
ATOM 515 N N . ALA A 1 68 ? 11.049 7.864 0.219 1.00 89.88 68 ALA A N 1
ATOM 516 C CA . ALA A 1 68 ? 10.118 8.988 0.158 1.00 89.88 68 ALA A CA 1
ATOM 517 C C . ALA A 1 68 ? 9.008 8.761 -0.880 1.00 89.88 68 ALA A C 1
ATOM 519 O O . ALA A 1 68 ? 7.846 9.024 -0.587 1.00 89.88 68 ALA A O 1
ATOM 520 N N . ALA A 1 69 ? 9.331 8.206 -2.051 1.00 92.56 69 ALA A N 1
ATOM 521 C CA . ALA A 1 69 ? 8.344 7.862 -3.072 1.00 92.56 69 ALA A CA 1
ATOM 522 C C . ALA A 1 69 ? 7.337 6.819 -2.563 1.00 92.56 69 ALA A C 1
ATOM 524 O O . ALA A 1 69 ? 6.127 6.997 -2.713 1.00 92.56 69 ALA A O 1
ATOM 525 N N . CYS A 1 70 ? 7.817 5.776 -1.875 1.00 92.12 70 CYS A N 1
ATOM 526 C CA . CYS A 1 70 ? 6.954 4.790 -1.222 1.00 92.12 70 CYS A CA 1
ATOM 527 C C . CYS A 1 70 ? 6.040 5.442 -0.174 1.00 92.12 70 CYS A C 1
ATOM 529 O O . CYS A 1 70 ? 4.866 5.087 -0.073 1.00 92.12 70 CYS A O 1
ATOM 531 N N . ARG A 1 71 ? 6.5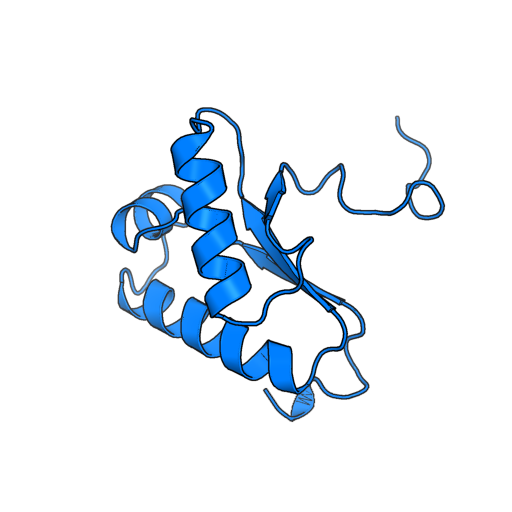69 6.397 0.604 1.00 90.62 71 ARG A N 1
ATOM 532 C CA . ARG A 1 71 ? 5.805 7.124 1.629 1.00 90.62 71 ARG A CA 1
ATOM 533 C C . ARG A 1 71 ? 4.682 7.942 1.008 1.00 90.62 71 ARG A C 1
ATOM 535 O O . ARG A 1 71 ? 3.535 7.773 1.406 1.00 90.62 71 ARG A O 1
ATOM 542 N N . THR A 1 72 ? 5.001 8.745 -0.002 1.00 93.12 72 THR A N 1
ATOM 543 C CA . THR A 1 72 ? 4.017 9.545 -0.739 1.00 93.12 72 THR A CA 1
ATOM 544 C C . THR A 1 72 ? 2.920 8.666 -1.337 1.00 93.12 72 THR A C 1
ATOM 546 O O . THR A 1 72 ? 1.740 9.006 -1.256 1.00 93.12 72 THR A O 1
ATOM 549 N N . LEU A 1 73 ? 3.287 7.513 -1.904 1.00 94.62 73 LEU A N 1
ATOM 550 C CA . LEU A 1 73 ? 2.316 6.567 -2.443 1.00 94.62 73 LEU A CA 1
ATOM 551 C C . LEU A 1 73 ? 1.390 6.018 -1.348 1.00 94.62 73 LEU A C 1
ATOM 553 O O . LEU A 1 73 ? 0.174 6.051 -1.514 1.00 94.62 73 LEU A O 1
ATOM 557 N N . ALA A 1 74 ? 1.946 5.546 -0.230 1.00 92.81 74 ALA A N 1
ATOM 558 C CA . ALA A 1 74 ? 1.166 4.997 0.878 1.00 92.81 74 ALA A CA 1
ATOM 559 C C . ALA A 1 74 ? 0.180 6.027 1.458 1.00 92.81 74 ALA A C 1
ATOM 561 O O . ALA A 1 74 ? -1.003 5.724 1.635 1.00 92.81 74 ALA A O 1
ATOM 562 N N . GLU A 1 75 ? 0.640 7.261 1.675 1.00 92.50 75 GLU A N 1
ATOM 563 C CA . GLU A 1 75 ? -0.193 8.374 2.145 1.00 92.50 75 GLU A CA 1
ATOM 564 C C . GLU A 1 75 ? -1.315 8.697 1.145 1.00 92.50 75 GLU A C 1
ATOM 566 O O . GLU A 1 75 ? -2.475 8.840 1.533 1.00 92.50 75 GLU A O 1
ATOM 571 N N . GLY A 1 76 ? -1.014 8.710 -0.159 1.00 94.31 76 GLY A N 1
ATOM 572 C CA . GLY A 1 76 ? -2.006 8.916 -1.222 1.00 94.31 76 GLY A CA 1
ATOM 573 C C . GLY A 1 76 ? -3.077 7.817 -1.322 1.00 94.31 76 GLY A C 1
ATOM 574 O O . GLY A 1 76 ? -4.154 8.043 -1.887 1.00 94.31 76 GLY A O 1
ATOM 575 N N . LEU A 1 77 ? -2.815 6.632 -0.762 1.00 94.25 77 LEU A N 1
ATOM 576 C CA . LEU A 1 77 ? -3.776 5.529 -0.656 1.00 94.25 77 LEU A CA 1
ATOM 577 C C . LEU A 1 77 ? -4.605 5.580 0.635 1.00 94.25 77 LEU A C 1
ATOM 579 O O . LEU A 1 77 ? -5.560 4.817 0.760 1.00 94.25 77 LEU A O 1
ATOM 583 N N . GLY A 1 78 ? -4.275 6.467 1.577 1.00 91.44 78 GLY A N 1
ATOM 584 C CA . GLY A 1 78 ? -4.932 6.558 2.881 1.00 91.44 78 GLY A CA 1
ATOM 585 C C . GLY A 1 78 ? -4.325 5.657 3.958 1.00 91.44 78 GLY A C 1
ATOM 586 O O . GLY A 1 78 ? -4.913 5.529 5.031 1.00 91.44 78 GLY A O 1
ATOM 587 N N . ALA A 1 79 ? -3.160 5.042 3.715 1.00 87.56 79 ALA A N 1
ATOM 588 C CA . ALA A 1 79 ? -2.372 4.475 4.806 1.00 87.56 79 ALA A CA 1
ATOM 589 C C . ALA A 1 79 ? -1.845 5.626 5.683 1.00 87.56 79 ALA A C 1
ATOM 591 O O . ALA A 1 79 ? -1.481 6.685 5.173 1.00 87.56 79 ALA A O 1
ATOM 592 N N . GLY A 1 80 ? -1.852 5.451 7.007 1.00 70.69 80 GLY A N 1
ATOM 593 C CA . GLY A 1 80 ? -1.542 6.539 7.944 1.00 70.69 80 GLY A CA 1
ATOM 594 C C . GLY A 1 80 ? -0.103 7.074 7.806 1.00 70.69 80 GLY A C 1
ATOM 595 O O . GLY A 1 80 ? 0.722 6.441 7.160 1.00 70.69 80 GLY A O 1
ATOM 596 N N . PRO A 1 81 ? 0.267 8.187 8.470 1.00 52.00 81 PRO A N 1
ATOM 597 C CA . PRO A 1 81 ? 1.605 8.808 8.381 1.00 52.00 81 PRO A CA 1
ATOM 598 C C . PRO A 1 81 ? 2.778 7.931 8.879 1.00 52.00 81 PRO A C 1
ATOM 600 O O . PRO A 1 81 ? 3.948 8.232 8.633 1.00 52.00 81 PRO A O 1
ATOM 603 N N . GLN A 1 82 ? 2.489 6.808 9.545 1.00 51.34 82 GLN A N 1
ATOM 604 C CA . GLN A 1 82 ? 3.466 5.749 9.854 1.00 51.34 82 GLN A CA 1
ATOM 605 C C . GLN A 1 82 ? 3.562 4.677 8.748 1.00 51.34 82 GLN A C 1
ATOM 607 O O . GLN A 1 82 ? 4.239 3.666 8.903 1.00 51.34 82 GLN A O 1
ATOM 612 N N . GLY A 1 83 ? 2.879 4.899 7.625 1.00 48.16 83 GLY A N 1
ATOM 613 C CA . GLY A 1 83 ? 2.530 3.943 6.578 1.00 48.16 83 GLY A CA 1
ATOM 614 C C . GLY A 1 83 ? 3.660 3.515 5.660 1.00 48.16 83 GLY A C 1
ATOM 615 O O . GLY A 1 83 ? 3.382 2.831 4.688 1.00 48.16 83 GLY A O 1
ATOM 616 N N . VAL A 1 84 ? 4.902 3.881 5.971 1.00 51.94 84 VAL A N 1
ATOM 617 C CA . VAL A 1 84 ? 6.107 3.242 5.441 1.00 51.94 84 VAL A CA 1
ATOM 618 C C . VAL A 1 84 ? 7.063 3.040 6.601 1.00 51.94 84 VAL A C 1
ATOM 620 O O . VAL A 1 84 ? 7.804 3.946 6.988 1.00 51.94 84 VAL A O 1
ATOM 623 N N . ALA A 1 85 ? 7.020 1.842 7.175 1.00 52.06 85 ALA A N 1
ATOM 624 C CA . ALA A 1 85 ? 7.978 1.413 8.180 1.00 52.06 85 ALA A CA 1
ATOM 625 C C . ALA A 1 85 ? 9.045 0.519 7.533 1.00 52.06 85 ALA A C 1
ATOM 627 O O . ALA A 1 85 ? 8.734 -0.418 6.789 1.00 52.06 85 ALA A O 1
ATOM 628 N N . GLY A 1 86 ? 10.313 0.838 7.797 1.00 49.78 86 GLY A N 1
ATOM 629 C CA . GLY A 1 86 ? 11.451 0.022 7.393 1.00 49.78 86 GLY A CA 1
ATOM 630 C C . GLY A 1 86 ? 11.594 -1.177 8.322 1.00 49.78 86 GLY A C 1
ATOM 631 O O . GLY A 1 86 ? 11.743 -0.999 9.527 1.00 49.78 86 GLY A O 1
ATOM 632 N N . SER A 1 87 ? 11.594 -2.380 7.741 1.00 42.53 87 SER A N 1
ATOM 633 C CA . SER A 1 87 ? 11.748 -3.690 8.399 1.00 42.53 87 SER A CA 1
ATOM 634 C C . SER A 1 87 ? 10.696 -4.032 9.472 1.00 42.53 87 SER A C 1
ATOM 636 O O . SER A 1 87 ? 10.456 -3.302 10.429 1.00 42.53 87 SER A O 1
ATOM 638 N N . VAL A 1 88 ? 10.105 -5.222 9.334 1.00 42.53 88 VAL A N 1
ATOM 639 C CA . VAL A 1 88 ? 9.037 -5.781 10.191 1.00 42.53 88 VAL A CA 1
ATOM 640 C C . VAL A 1 88 ? 9.416 -5.820 11.690 1.00 42.53 88 VAL A C 1
ATOM 642 O O . VAL A 1 88 ? 8.541 -5.899 12.543 1.00 42.53 88 VAL A O 1
ATOM 645 N N . GLY A 1 89 ? 10.705 -5.692 12.031 1.00 37.25 89 GLY A N 1
ATOM 646 C CA . GLY A 1 89 ? 11.219 -5.731 13.406 1.00 37.25 89 GLY A CA 1
ATOM 647 C C . GLY A 1 89 ? 11.092 -4.441 14.230 1.00 37.25 89 GLY A C 1
ATOM 648 O O . GLY A 1 89 ? 11.303 -4.497 15.437 1.00 37.25 89 GLY A O 1
ATOM 649 N N . ASN A 1 90 ? 10.747 -3.292 13.632 1.00 40.00 90 ASN A N 1
ATOM 650 C CA . ASN A 1 90 ? 10.741 -1.999 14.342 1.00 40.00 90 ASN A CA 1
ATOM 651 C C . ASN A 1 90 ? 9.354 -1.347 14.484 1.00 40.00 90 ASN A C 1
ATOM 653 O O . ASN A 1 90 ? 9.260 -0.205 14.927 1.00 40.00 90 ASN A O 1
ATOM 657 N N . ILE A 1 91 ? 8.287 -2.054 14.098 1.00 44.72 91 ILE A N 1
ATOM 658 C CA . ILE A 1 91 ? 6.944 -1.470 13.930 1.00 44.72 91 ILE A CA 1
ATOM 659 C C . ILE A 1 91 ? 6.043 -1.645 15.162 1.00 44.72 91 ILE A C 1
ATOM 661 O O . ILE A 1 91 ? 4.971 -1.052 15.243 1.00 44.72 91 ILE A O 1
ATOM 665 N N . LEU A 1 92 ? 6.475 -2.430 16.150 1.00 41.06 92 LEU A N 1
ATOM 666 C CA . LEU A 1 92 ? 5.776 -2.508 17.427 1.00 41.06 92 LEU A CA 1
ATOM 667 C C . LEU A 1 92 ? 6.281 -1.388 18.352 1.00 41.06 92 LEU A C 1
ATOM 669 O O . LEU A 1 92 ? 7.506 -1.253 18.501 1.00 41.06 92 LEU A O 1
ATOM 673 N N . PRO A 1 93 ? 5.383 -0.598 18.985 1.00 45.31 93 PRO A N 1
ATOM 674 C CA . PRO A 1 93 ? 5.783 0.271 20.087 1.00 45.31 93 PRO A CA 1
ATOM 675 C C . PRO A 1 93 ? 6.508 -0.583 21.131 1.00 45.31 93 PRO A C 1
ATOM 677 O O . PRO A 1 93 ? 6.137 -1.740 21.323 1.00 45.31 93 PRO A O 1
ATOM 680 N N . ASP A 1 94 ? 7.539 -0.047 21.787 1.00 50.03 94 ASP A N 1
ATOM 681 C CA . ASP A 1 94 ? 8.436 -0.828 22.661 1.00 50.03 94 ASP A CA 1
ATOM 682 C C . ASP A 1 94 ? 7.689 -1.694 23.691 1.00 50.03 94 ASP A C 1
ATOM 684 O O . ASP A 1 94 ? 8.118 -2.802 23.998 1.00 50.03 94 ASP A O 1
ATOM 688 N N . ALA A 1 95 ? 6.508 -1.250 24.131 1.00 47.09 95 ALA A N 1
ATOM 689 C CA . ALA A 1 95 ? 5.610 -1.982 25.024 1.00 47.09 95 ALA A CA 1
ATOM 690 C C . ALA A 1 95 ? 5.058 -3.319 24.472 1.00 47.09 95 ALA A C 1
ATOM 692 O O . ALA A 1 95 ? 4.455 -4.079 25.224 1.00 47.09 95 ALA A O 1
ATOM 693 N N . GLN A 1 96 ? 5.221 -3.605 23.178 1.00 42.81 96 GLN A N 1
ATOM 694 C CA . GLN A 1 96 ? 4.743 -4.823 22.512 1.00 42.81 96 GLN A CA 1
ATOM 695 C C . GLN A 1 96 ? 5.870 -5.680 21.921 1.00 42.81 96 GLN A C 1
ATOM 697 O O . GLN A 1 96 ? 5.597 -6.707 21.297 1.00 42.81 96 GLN A O 1
ATOM 702 N N . ARG A 1 97 ? 7.141 -5.309 22.120 1.00 50.66 97 ARG A N 1
ATOM 703 C CA . ARG A 1 97 ? 8.261 -6.171 21.730 1.00 50.66 97 ARG A CA 1
ATOM 704 C C . ARG A 1 97 ? 8.444 -7.252 22.794 1.00 50.66 97 ARG A C 1
ATOM 706 O O . ARG A 1 97 ? 8.737 -6.954 23.947 1.00 50.66 97 ARG A O 1
ATOM 713 N N . GLY A 1 98 ? 8.272 -8.515 22.404 1.00 45.59 98 GLY A N 1
ATO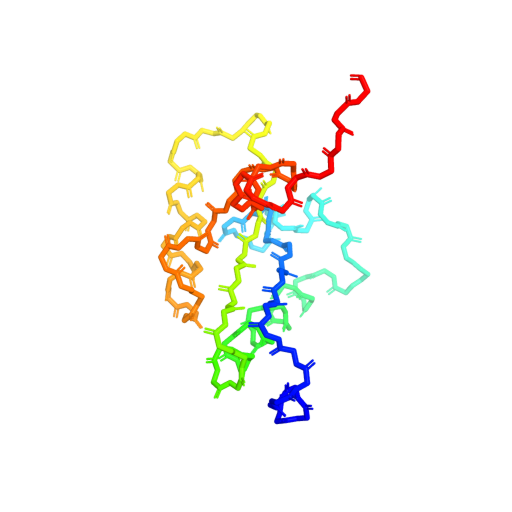M 714 C CA . GLY A 1 98 ? 8.709 -9.645 23.227 1.00 45.59 98 GLY A CA 1
ATOM 715 C C . GLY A 1 98 ? 10.221 -9.580 23.501 1.00 45.59 98 GLY A C 1
ATOM 716 O O . GLY A 1 98 ? 10.938 -8.865 22.784 1.00 45.59 98 GLY A O 1
ATOM 717 N N . PRO A 1 99 ? 10.718 -10.302 24.524 1.00 40.62 99 PRO A N 1
ATOM 718 C CA . PRO A 1 99 ? 12.142 -10.329 24.833 1.00 40.62 99 PRO A CA 1
ATOM 719 C C . PRO A 1 99 ? 12.929 -10.745 23.589 1.00 40.62 99 PRO A C 1
ATOM 721 O O . PRO A 1 99 ? 12.603 -11.738 22.936 1.00 40.62 99 PRO A O 1
ATOM 724 N N . GLN A 1 100 ? 13.918 -9.928 23.234 1.00 45.19 100 GLN A N 1
ATOM 725 C CA . GLN A 1 100 ? 14.813 -10.207 22.117 1.00 45.19 100 GLN A CA 1
ATOM 726 C C . GLN A 1 100 ? 15.816 -11.296 22.544 1.00 45.19 100 GLN A C 1
ATOM 728 O O . GLN A 1 100 ? 16.257 -11.253 23.697 1.00 45.19 100 GLN A O 1
ATOM 733 N N . PRO A 1 101 ? 16.141 -12.267 21.672 1.00 47.66 101 PRO A N 1
ATOM 734 C CA . PRO A 1 101 ? 17.197 -13.246 21.924 1.00 47.66 101 PRO A CA 1
ATOM 735 C C . PRO A 1 101 ? 18.596 -12.619 21.926 1.00 47.66 101 PRO A C 1
ATOM 737 O O . PRO A 1 101 ? 18.798 -11.599 21.225 1.00 47.66 101 PRO A O 1
#

Organism: NCBI:txid1673721

Sequence (101 aa):
TPDLKGRIDVLFISLNGSTAEEYCAVTHPRDGEAAWQAMLDFTRRAAGYVPTVVMTIVNKDKSPAEIAACRTLAEGLGAGPQGVAGSVGNILPDAQRGPQP